Protein AF-A0A9D5W1U4-F1 (afdb_monomer)

Sequence (142 aa):
MIKLFIFPIVLIAALALSIDPVSAVQTKLIVRAKAYDAKFMGESFGGVLVIIKDSAGHILAKGNTIGGSGDTKKIMQTPVVRGSSISDSNTAKFETSINIEEPTLLTIEAEAPYSIEQSKIKLSTQVWLLPGKDIVGDGIML

Foldseek 3Di:
DVVVVVVVVVVVVVVVVPDDPLWFFWAKFKEWEQPDLGFTDAVVQVFKWKFKAFPVRDTQDIDTWHADRADCCLRNVDDDDPPDFSHDPRGTIDMDIGGHRAWTKMKMKIWPPPVDPVPIDIDIDIDTDGRPHYQDRNGHYD

Solvent-accessible surface area (backbone atoms only — not comparable to full-atom values): 8004 Å² total; per-residue (Å²): 123,72,72,75,63,50,55,61,55,54,53,53,58,58,58,68,72,67,68,76,80,79,62,62,27,71,19,41,41,28,39,23,43,42,49,88,99,60,50,31,41,5,49,94,64,73,18,29,41,35,42,32,20,42,83,89,63,52,76,75,49,72,48,52,17,43,41,39,47,49,59,61,58,61,60,76,70,40,88,82,55,89,91,59,72,70,60,59,96,55,26,18,32,30,74,51,71,46,68,31,66,51,76,38,53,32,40,42,35,41,30,35,45,66,90,43,73,95,65,49,45,78,48,74,51,76,47,79,44,44,56,65,53,59,38,61,89,59,39,49,74,79

Structure (mmCIF, N/CA/C/O backbone):
data_AF-A0A9D5W1U4-F1
#
_entry.id   AF-A0A9D5W1U4-F1
#
loop_
_atom_site.group_PDB
_atom_site.id
_atom_site.type_symbol
_atom_site.label_atom_id
_atom_site.label_alt_id
_atom_site.label_comp_id
_atom_site.label_asym_id
_atom_site.label_entity_id
_atom_site.label_seq_id
_atom_site.pdbx_PDB_ins_code
_atom_site.Cartn_x
_atom_site.Cartn_y
_atom_site.Cartn_z
_atom_site.occupancy
_atom_site.B_iso_or_equiv
_atom_site.auth_seq_id
_atom_site.auth_comp_id
_atom_site.auth_asym_id
_atom_site.auth_atom_id
_atom_site.pdbx_PDB_model_num
ATOM 1 N N . MET A 1 1 ? 42.508 -17.446 -48.025 1.00 54.25 1 MET A N 1
ATOM 2 C CA . MET A 1 1 ? 42.654 -16.588 -46.823 1.00 54.25 1 MET A CA 1
ATOM 3 C C . MET A 1 1 ? 41.451 -15.675 -46.540 1.00 54.25 1 MET A C 1
ATOM 5 O O . MET A 1 1 ? 41.249 -15.347 -45.384 1.00 54.25 1 MET A O 1
ATOM 9 N N . ILE A 1 2 ? 40.596 -15.330 -47.515 1.00 54.50 2 ILE A N 1
ATOM 10 C CA . ILE A 1 2 ? 39.426 -14.438 -47.312 1.00 54.50 2 ILE A CA 1
ATOM 11 C C . ILE A 1 2 ? 38.252 -15.052 -46.515 1.00 54.50 2 ILE A C 1
ATOM 13 O O . ILE A 1 2 ? 37.558 -14.336 -45.801 1.00 54.50 2 ILE A O 1
ATOM 17 N N . LYS A 1 3 ? 38.053 -16.379 -46.548 1.00 49.06 3 LYS A N 1
ATOM 18 C CA . LYS A 1 3 ? 36.970 -17.044 -45.788 1.00 49.06 3 LYS A CA 1
ATOM 19 C C . LYS A 1 3 ? 37.162 -17.016 -44.261 1.00 49.06 3 LYS A C 1
ATOM 21 O O . LYS A 1 3 ? 36.178 -17.128 -43.540 1.00 49.06 3 LYS A O 1
ATOM 26 N N . LEU A 1 4 ? 38.395 -16.831 -43.774 1.00 51.59 4 LEU A N 1
ATOM 27 C CA . LEU A 1 4 ? 38.711 -16.859 -42.338 1.00 51.59 4 LEU A CA 1
ATOM 28 C C . LEU A 1 4 ? 38.311 -15.557 -41.611 1.00 51.59 4 LEU A C 1
ATOM 30 O O . LEU A 1 4 ? 38.112 -15.576 -40.404 1.00 51.59 4 LEU A O 1
ATOM 34 N N . PHE A 1 5 ? 38.134 -14.452 -42.347 1.00 54.50 5 PHE A N 1
ATOM 35 C CA . PHE A 1 5 ? 37.727 -13.148 -41.799 1.00 54.50 5 PHE A CA 1
ATOM 36 C C . PHE A 1 5 ? 36.210 -12.890 -41.846 1.00 54.50 5 PHE A C 1
ATOM 38 O O . PHE A 1 5 ? 35.718 -12.053 -41.098 1.00 54.50 5 PHE A O 1
ATOM 45 N N . ILE A 1 6 ? 35.451 -13.622 -42.673 1.00 58.94 6 ILE A N 1
ATOM 46 C CA . ILE A 1 6 ? 33.981 -13.489 -42.763 1.00 58.94 6 ILE A CA 1
ATOM 47 C C . ILE A 1 6 ? 33.268 -14.173 -41.590 1.00 58.94 6 ILE A C 1
ATOM 49 O O . ILE A 1 6 ? 32.261 -13.670 -41.098 1.00 58.94 6 ILE A O 1
ATOM 53 N N . PHE A 1 7 ? 33.805 -15.297 -41.111 1.00 58.59 7 PHE A N 1
ATOM 54 C CA . PHE A 1 7 ? 33.217 -16.070 -40.017 1.00 58.59 7 PHE A CA 1
ATOM 55 C C . PHE A 1 7 ? 33.053 -15.282 -38.695 1.00 58.59 7 PHE A C 1
ATOM 57 O O . PHE A 1 7 ? 31.961 -15.326 -38.131 1.00 58.59 7 PHE A O 1
ATOM 64 N N . PRO A 1 8 ? 34.047 -14.503 -38.208 1.00 61.00 8 PRO A N 1
ATOM 65 C CA . PRO A 1 8 ? 33.877 -13.715 -36.983 1.00 61.00 8 PRO A CA 1
ATOM 66 C C . PRO A 1 8 ? 32.902 -12.537 -37.147 1.00 61.00 8 PRO A C 1
ATOM 68 O O . PRO A 1 8 ? 32.212 -12.190 -36.195 1.00 61.00 8 PRO A O 1
ATOM 71 N N . ILE A 1 9 ? 32.788 -11.951 -38.345 1.00 64.00 9 ILE A N 1
ATOM 72 C CA . ILE A 1 9 ? 31.869 -10.828 -38.611 1.00 64.00 9 ILE A CA 1
ATOM 73 C C . ILE A 1 9 ? 30.410 -11.300 -38.572 1.00 64.00 9 ILE A C 1
ATOM 75 O O . ILE A 1 9 ? 29.562 -10.643 -37.970 1.00 64.00 9 ILE A O 1
ATOM 79 N N . VAL A 1 10 ? 30.121 -12.467 -39.157 1.00 68.75 10 VAL A N 1
ATOM 80 C CA . VAL A 1 10 ? 28.783 -13.079 -39.108 1.00 68.75 10 VAL A CA 1
ATOM 81 C C . VAL A 1 10 ? 28.417 -13.493 -37.677 1.00 68.75 10 VAL A C 1
ATOM 83 O O . VAL A 1 10 ? 27.270 -13.324 -37.269 1.00 68.75 10 VAL A O 1
ATOM 86 N N . LEU A 1 11 ? 29.388 -13.968 -36.891 1.00 64.31 11 LEU A N 1
ATOM 87 C CA . LEU A 1 11 ? 29.172 -14.354 -35.494 1.00 64.31 11 LEU A CA 1
ATOM 88 C C . LEU A 1 11 ? 28.863 -13.145 -34.589 1.00 64.31 11 LEU A C 1
ATOM 90 O O . LEU A 1 11 ? 27.974 -13.233 -33.747 1.00 64.31 11 LEU A O 1
ATOM 94 N N . ILE A 1 12 ? 29.532 -12.004 -34.794 1.00 67.50 12 ILE A N 1
ATOM 95 C CA . ILE A 1 12 ? 29.247 -10.751 -34.067 1.00 67.50 12 ILE A CA 1
ATOM 96 C C . ILE A 1 12 ? 27.867 -10.194 -34.452 1.00 67.50 12 ILE A C 1
ATOM 98 O O . ILE A 1 12 ? 27.115 -9.762 -33.579 1.00 67.50 12 ILE A O 1
ATOM 102 N N . ALA A 1 13 ? 27.502 -10.247 -35.737 1.00 64.81 13 ALA A N 1
ATOM 103 C CA . ALA A 1 13 ? 26.190 -9.799 -36.205 1.00 64.81 13 ALA A CA 1
ATOM 104 C C . ALA A 1 13 ? 25.039 -10.658 -35.648 1.00 64.81 13 ALA A C 1
ATOM 106 O O . ALA A 1 13 ? 23.998 -10.118 -35.281 1.00 64.81 13 ALA A O 1
ATOM 107 N N . ALA A 1 14 ? 25.231 -11.976 -35.525 1.00 64.31 14 ALA A N 1
ATOM 108 C CA . ALA A 1 14 ? 24.248 -12.876 -34.919 1.00 64.31 14 ALA A CA 1
ATOM 109 C C . ALA A 1 14 ? 24.083 -12.647 -33.402 1.00 64.31 14 ALA A C 1
ATOM 111 O O . ALA A 1 14 ? 22.975 -12.759 -32.881 1.00 64.31 14 ALA A O 1
ATOM 112 N N . LEU A 1 15 ? 25.157 -12.270 -32.696 1.00 60.75 15 LEU A N 1
ATOM 113 C CA . LEU A 1 15 ? 25.110 -11.981 -31.258 1.00 60.75 15 LEU A CA 1
ATOM 114 C C . LEU A 1 15 ? 24.395 -10.653 -30.948 1.00 60.75 15 LEU A C 1
ATOM 116 O O . LEU A 1 15 ? 23.695 -10.551 -29.944 1.00 60.75 15 LEU A O 1
ATOM 120 N N . ALA A 1 16 ? 24.504 -9.658 -31.836 1.00 61.94 16 ALA A N 1
ATOM 121 C CA . ALA A 1 16 ? 23.818 -8.369 -31.699 1.00 61.94 16 ALA A CA 1
ATOM 122 C C . ALA A 1 16 ? 22.287 -8.454 -31.885 1.00 61.94 16 ALA A C 1
ATOM 124 O O . ALA A 1 16 ? 21.565 -7.580 -31.416 1.00 61.94 16 ALA A O 1
ATOM 125 N N . LEU A 1 17 ? 21.783 -9.509 -32.536 1.00 61.19 17 LEU A N 1
ATOM 126 C CA . LEU A 1 17 ? 20.349 -9.755 -32.752 1.00 61.19 17 LEU A CA 1
ATOM 127 C C . LEU A 1 17 ? 19.647 -10.429 -31.559 1.00 61.19 17 LEU A C 1
ATOM 129 O O . LEU A 1 17 ? 18.437 -10.612 -31.605 1.00 61.19 17 LEU A O 1
ATOM 133 N N . SER A 1 18 ? 20.384 -10.803 -30.507 1.00 59.59 18 SER A N 1
ATOM 134 C CA . SER A 1 18 ? 19.855 -11.552 -29.351 1.00 59.59 18 SER A CA 1
ATOM 135 C C . SER A 1 18 ? 19.558 -10.673 -28.128 1.00 59.59 18 SER A C 1
ATOM 137 O O . SER A 1 18 ? 19.392 -11.188 -27.025 1.00 59.59 18 SER A O 1
ATOM 139 N N . ILE A 1 19 ? 19.552 -9.347 -28.289 1.00 64.25 19 ILE A N 1
ATOM 140 C CA . ILE A 1 19 ? 19.273 -8.410 -27.199 1.00 64.25 19 ILE A CA 1
ATOM 141 C C . ILE A 1 19 ? 17.768 -8.143 -27.203 1.00 64.25 19 ILE A C 1
ATOM 143 O O . ILE A 1 19 ? 17.298 -7.238 -27.892 1.00 64.25 19 ILE A O 1
ATOM 147 N N . ASP A 1 20 ? 17.003 -8.951 -26.470 1.00 63.47 20 ASP A N 1
ATOM 148 C CA . ASP A 1 20 ? 15.606 -8.614 -26.210 1.00 63.47 20 ASP A CA 1
ATOM 149 C C . ASP A 1 20 ? 15.575 -7.304 -25.405 1.00 63.47 20 ASP A C 1
ATOM 151 O O . ASP A 1 20 ? 16.203 -7.230 -24.342 1.00 63.47 20 ASP A O 1
ATOM 155 N N . PRO A 1 21 ? 14.893 -6.247 -25.883 1.00 62.75 21 PRO A N 1
ATOM 156 C CA . PRO A 1 21 ? 14.725 -5.046 -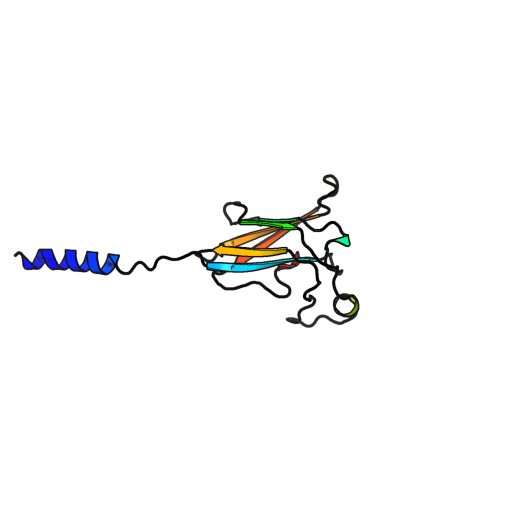25.088 1.00 62.75 21 PRO A CA 1
ATOM 157 C C . PRO A 1 21 ? 13.893 -5.414 -23.860 1.00 62.75 21 PRO A C 1
ATOM 159 O O . PRO A 1 21 ? 12.703 -5.719 -23.967 1.00 62.75 21 PRO A O 1
ATOM 162 N N . VAL A 1 22 ? 14.522 -5.392 -22.685 1.00 67.62 22 VAL A N 1
ATOM 163 C CA . VAL A 1 22 ? 13.797 -5.428 -21.417 1.00 67.62 22 VAL A C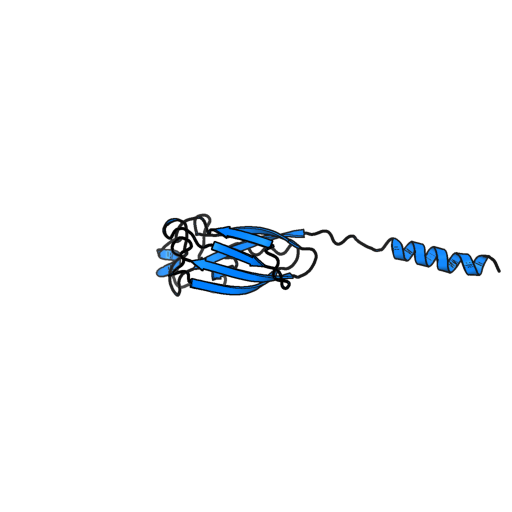A 1
ATOM 164 C C . VAL A 1 22 ? 12.972 -4.148 -21.370 1.00 67.62 22 VAL A C 1
ATOM 166 O O . VAL A 1 22 ? 13.504 -3.053 -21.234 1.00 67.62 22 VAL A O 1
ATOM 169 N N . SER A 1 23 ? 11.669 -4.280 -21.595 1.00 79.38 23 SER A N 1
ATOM 170 C CA . SER A 1 23 ? 10.737 -3.162 -21.533 1.00 79.38 23 SER A CA 1
ATOM 171 C C . SER A 1 23 ? 10.139 -3.093 -20.138 1.00 79.38 23 SER A C 1
ATOM 173 O O . SER A 1 23 ? 9.764 -4.122 -19.572 1.00 79.38 23 SER A O 1
ATOM 175 N N . ALA A 1 24 ? 10.037 -1.883 -19.589 1.00 87.00 24 ALA A N 1
ATOM 176 C CA . ALA A 1 24 ? 9.440 -1.669 -18.283 1.00 87.00 24 ALA A CA 1
ATOM 177 C C . ALA A 1 24 ? 8.005 -2.214 -18.243 1.00 87.00 24 ALA A C 1
ATOM 179 O O . ALA A 1 24 ? 7.136 -1.803 -19.015 1.00 87.00 24 ALA A O 1
ATOM 180 N N . VAL A 1 25 ? 7.753 -3.145 -17.324 1.00 93.81 25 VAL A N 1
ATOM 181 C CA . VAL A 1 25 ? 6.452 -3.790 -17.159 1.00 93.81 25 VAL A CA 1
ATOM 182 C C . VAL A 1 25 ? 5.653 -3.030 -16.114 1.00 93.81 25 VAL A C 1
ATOM 184 O O . VAL A 1 25 ? 6.076 -2.898 -14.960 1.00 93.81 25 VAL A O 1
ATOM 187 N N . GLN A 1 26 ? 4.471 -2.559 -16.507 1.00 96.81 26 GLN A N 1
ATOM 188 C CA . GLN A 1 26 ? 3.522 -1.954 -15.584 1.00 96.81 26 GLN A CA 1
ATOM 189 C C . GLN A 1 26 ? 3.096 -2.986 -14.537 1.00 96.81 26 GLN A C 1
ATOM 191 O O . GLN A 1 26 ? 2.446 -3.977 -14.859 1.00 96.81 26 GLN A O 1
ATOM 196 N N . THR A 1 27 ? 3.469 -2.745 -13.283 1.00 98.25 27 THR A N 1
ATOM 197 C CA . THR A 1 27 ? 3.206 -3.648 -12.161 1.00 98.25 27 THR A CA 1
ATOM 198 C C . THR A 1 27 ? 2.363 -2.928 -11.119 1.00 98.25 27 THR A C 1
ATOM 200 O O . THR A 1 27 ? 2.712 -1.837 -10.656 1.00 98.25 27 THR A O 1
ATOM 203 N N . LYS A 1 28 ? 1.222 -3.514 -10.762 1.00 98.56 28 LYS A N 1
ATOM 204 C CA . LYS A 1 28 ? 0.243 -2.907 -9.861 1.00 98.56 28 LYS A CA 1
ATOM 205 C C . LYS A 1 28 ? 0.624 -3.123 -8.401 1.00 98.56 28 LYS A C 1
ATOM 207 O O . LYS A 1 28 ? 1.025 -4.217 -8.006 1.00 98.56 28 LYS A O 1
ATOM 212 N N . LEU A 1 29 ? 0.443 -2.095 -7.580 1.00 98.69 29 LEU A N 1
ATOM 213 C CA . LEU A 1 29 ? 0.748 -2.137 -6.154 1.00 98.69 29 LEU A CA 1
ATOM 214 C C . LEU A 1 29 ? -0.355 -1.439 -5.359 1.00 98.69 29 LEU A C 1
ATOM 216 O O . LEU A 1 29 ? -0.686 -0.278 -5.605 1.00 98.69 29 LEU A O 1
ATOM 220 N N . ILE A 1 30 ? -0.912 -2.162 -4.390 1.00 98.69 30 ILE A N 1
ATOM 221 C CA . ILE A 1 30 ? -1.825 -1.635 -3.379 1.00 98.69 30 ILE A CA 1
ATOM 222 C C . ILE A 1 30 ? -1.066 -1.500 -2.061 1.00 98.69 30 ILE A C 1
ATOM 224 O O . ILE A 1 30 ? -0.482 -2.465 -1.569 1.00 98.69 30 ILE A O 1
ATOM 228 N N . VAL A 1 31 ? -1.123 -0.308 -1.472 1.00 98.50 31 VAL A N 1
ATOM 229 C CA . VAL A 1 31 ? -0.635 -0.026 -0.120 1.00 98.50 31 VAL A CA 1
ATOM 230 C C . VAL A 1 31 ? -1.805 0.428 0.742 1.00 98.50 31 VAL A C 1
ATOM 232 O O . VAL A 1 31 ? -2.650 1.214 0.307 1.00 98.50 31 VAL A O 1
ATOM 235 N N . ARG A 1 32 ? -1.869 -0.059 1.977 1.00 98.00 32 ARG A N 1
ATOM 236 C CA . ARG A 1 32 ? -2.894 0.307 2.954 1.00 98.00 32 ARG A CA 1
ATOM 237 C C . ARG A 1 32 ? -2.233 0.672 4.267 1.00 98.00 32 ARG A C 1
ATOM 239 O O . ARG A 1 32 ? -1.289 0.016 4.688 1.00 98.00 32 ARG A O 1
ATOM 246 N N . ALA A 1 33 ? -2.771 1.684 4.927 1.00 96.00 33 ALA A N 1
ATOM 247 C CA . ALA A 1 33 ? -2.392 2.013 6.288 1.00 96.00 33 ALA A CA 1
ATOM 248 C C . ALA A 1 33 ? -3.449 1.444 7.236 1.00 96.00 33 ALA A C 1
ATOM 250 O O . ALA A 1 33 ? -4.644 1.713 7.068 1.00 96.00 33 ALA A O 1
ATOM 251 N N . LYS A 1 34 ? -3.029 0.641 8.208 1.00 95.06 34 LYS A N 1
ATOM 252 C CA . LYS A 1 34 ? -3.895 -0.002 9.190 1.00 95.06 34 LYS A CA 1
ATOM 253 C C . LYS A 1 34 ? -3.374 0.330 10.581 1.00 95.06 34 LYS A C 1
ATOM 255 O O . LYS A 1 34 ? -2.222 0.080 10.906 1.00 95.06 34 LYS A O 1
ATOM 260 N N . ALA A 1 35 ? -4.239 0.867 11.431 1.00 92.19 35 ALA A N 1
ATOM 261 C CA . ALA A 1 35 ? -3.866 1.099 12.817 1.00 92.19 35 ALA A CA 1
ATOM 262 C C . ALA A 1 35 ? -3.579 -0.237 13.536 1.00 92.19 35 ALA A C 1
ATOM 264 O O . ALA A 1 35 ? -4.181 -1.274 13.223 1.00 92.19 35 ALA A O 1
ATOM 265 N N . TYR A 1 36 ? -2.653 -0.205 14.498 1.00 92.38 36 TYR A N 1
ATOM 266 C CA . TYR A 1 36 ? -2.231 -1.383 15.256 1.00 92.38 36 TYR A CA 1
ATOM 267 C C . TYR A 1 36 ? -3.432 -2.053 15.931 1.00 92.38 36 TYR A C 1
ATOM 269 O O . TYR A 1 36 ? -4.158 -1.411 16.685 1.00 92.38 36 TYR A O 1
ATOM 277 N N . ASP A 1 37 ? -3.645 -3.329 15.605 1.00 92.12 37 ASP A N 1
ATOM 278 C CA . ASP A 1 37 ? -4.796 -4.131 16.042 1.00 92.12 37 ASP A CA 1
ATOM 279 C C . ASP A 1 37 ? -6.167 -3.442 15.863 1.00 92.12 37 ASP A C 1
ATOM 281 O O . ASP A 1 37 ? -7.083 -3.586 16.666 1.00 92.12 37 ASP A O 1
ATOM 285 N N . ALA A 1 38 ? -6.306 -2.644 14.801 1.00 93.69 38 ALA A N 1
ATOM 286 C CA . ALA A 1 38 ? -7.506 -1.859 14.540 1.00 93.69 38 ALA A CA 1
ATOM 287 C C . ALA A 1 38 ? -7.870 -1.855 13.045 1.00 93.69 38 ALA A C 1
ATOM 289 O O . ALA A 1 38 ? -7.621 -2.813 12.314 1.00 93.69 38 ALA A O 1
ATOM 290 N N . LYS A 1 39 ? -8.536 -0.798 12.582 1.00 95.44 39 LYS A N 1
ATOM 291 C CA . LYS A 1 39 ? -9.055 -0.671 11.217 1.00 95.44 39 LYS A CA 1
ATOM 292 C C . LYS A 1 39 ? -8.111 0.075 10.273 1.00 95.44 39 LYS A C 1
ATOM 294 O O . LYS A 1 39 ? -7.077 0.603 10.679 1.00 95.44 39 LYS A O 1
ATOM 299 N N . PHE A 1 40 ? -8.504 0.132 9.002 1.00 96.56 40 PHE A N 1
ATOM 300 C CA . PHE A 1 40 ? -7.800 0.888 7.972 1.00 96.56 40 PHE A CA 1
ATOM 301 C C . PHE A 1 40 ? -8.011 2.398 8.125 1.00 96.56 40 PHE A C 1
ATOM 303 O O . PHE A 1 40 ? -9.098 2.859 8.484 1.00 96.56 40 PHE A O 1
ATOM 310 N N . MET A 1 41 ? -6.965 3.167 7.834 1.00 94.50 41 MET A N 1
ATOM 311 C CA . MET A 1 41 ? -6.972 4.627 7.869 1.00 94.50 41 MET A CA 1
ATOM 312 C C . MET A 1 41 ? -7.220 5.177 6.461 1.00 94.50 41 MET A C 1
ATOM 314 O O . MET A 1 41 ? -6.372 5.073 5.571 1.00 94.50 41 MET A O 1
ATOM 318 N N . GLY A 1 42 ? -8.412 5.739 6.272 1.00 91.12 42 GLY A N 1
ATOM 319 C CA . GLY A 1 42 ? -8.875 6.323 5.015 1.00 91.12 42 GLY A CA 1
ATOM 320 C C . GLY A 1 42 ? -9.335 7.767 5.169 1.00 91.12 42 GLY A C 1
ATOM 321 O O . GLY A 1 42 ? -8.842 8.499 6.028 1.00 91.12 42 GLY A O 1
ATOM 322 N N . GLU A 1 43 ? -10.310 8.180 4.364 1.00 90.81 43 GLU A N 1
ATOM 323 C CA . GLU A 1 43 ? -10.717 9.589 4.233 1.00 90.81 43 GLU A CA 1
ATOM 324 C C . GLU A 1 43 ? -11.213 10.205 5.545 1.00 90.81 43 GLU A C 1
ATOM 326 O O . GLU A 1 43 ? -10.901 11.354 5.842 1.00 90.81 43 GLU A O 1
ATOM 331 N N . SER A 1 44 ? -11.906 9.432 6.391 1.00 87.12 44 SER A N 1
ATOM 332 C CA . SER A 1 44 ? -12.380 9.911 7.698 1.00 87.12 44 SER A CA 1
ATOM 333 C C . SER A 1 44 ? -11.248 10.271 8.669 1.00 87.12 44 SER A C 1
ATOM 335 O O . SER A 1 44 ? -11.489 10.965 9.650 1.00 87.12 44 SER A O 1
ATOM 337 N N . PHE A 1 45 ? -10.029 9.782 8.420 1.00 84.56 45 PHE A N 1
ATOM 338 C CA . PHE A 1 45 ? -8.816 10.124 9.170 1.00 84.56 45 PHE A CA 1
ATOM 339 C C . PHE A 1 45 ? -8.007 11.251 8.490 1.00 84.56 45 PHE A C 1
ATOM 341 O O . PHE A 1 45 ? -6.947 11.635 8.971 1.00 84.56 45 PHE A O 1
ATOM 348 N N . GLY A 1 46 ? -8.490 11.788 7.363 1.00 86.31 46 GLY A N 1
ATOM 349 C CA . GLY A 1 46 ? -7.747 12.716 6.505 1.00 86.31 46 GLY A CA 1
ATOM 350 C C . GLY A 1 46 ? -6.824 12.028 5.493 1.00 86.31 46 GLY A C 1
ATOM 351 O O . GLY A 1 46 ? -6.056 12.709 4.816 1.00 86.31 46 GLY A O 1
ATOM 352 N N . GLY A 1 47 ? -6.908 10.698 5.371 1.00 89.00 47 GLY A N 1
ATOM 353 C CA . GLY A 1 47 ? -6.008 9.885 4.556 1.00 89.00 47 GLY A CA 1
ATOM 354 C C . GLY A 1 47 ? -4.614 9.723 5.171 1.00 89.00 47 GLY A C 1
ATOM 355 O O . GLY A 1 47 ? -4.224 10.418 6.111 1.00 89.00 47 GLY A O 1
ATOM 356 N N . VAL A 1 48 ? -3.855 8.771 4.636 1.00 94.69 48 VAL A N 1
ATOM 357 C CA . VAL A 1 48 ? -2.447 8.540 4.984 1.00 94.69 48 VAL A CA 1
ATOM 358 C C . VAL A 1 48 ? -1.602 8.755 3.744 1.00 94.69 48 VAL A C 1
ATOM 360 O O . VAL A 1 48 ? -1.869 8.129 2.717 1.00 94.69 48 VAL A O 1
ATOM 363 N N . LEU A 1 49 ? -0.589 9.616 3.838 1.00 96.00 49 LEU A N 1
ATOM 364 C CA . LEU A 1 49 ? 0.312 9.855 2.721 1.00 96.00 49 LEU A CA 1
ATOM 365 C C . LEU A 1 49 ? 1.242 8.657 2.562 1.00 96.00 49 LEU A C 1
ATOM 367 O O . LEU A 1 49 ? 2.048 8.374 3.442 1.00 96.00 49 LEU A O 1
ATOM 371 N N . VAL A 1 50 ? 1.155 7.992 1.417 1.00 97.75 50 VAL A N 1
ATOM 372 C CA . VAL A 1 50 ? 2.050 6.911 1.020 1.00 97.75 50 VAL A CA 1
ATOM 373 C C . VAL A 1 50 ? 3.096 7.447 0.049 1.00 97.75 50 VAL A C 1
ATOM 375 O O . VAL A 1 50 ? 2.764 8.130 -0.924 1.00 97.75 50 VAL A O 1
ATOM 378 N N . ILE A 1 51 ? 4.364 7.124 0.299 1.00 98.38 51 ILE A N 1
ATOM 379 C CA . ILE A 1 51 ? 5.497 7.441 -0.576 1.00 98.38 51 ILE A CA 1
ATOM 380 C C . ILE A 1 51 ? 6.235 6.141 -0.877 1.00 98.38 51 ILE A C 1
ATOM 382 O O . ILE A 1 51 ? 6.652 5.434 0.035 1.00 98.38 51 ILE A O 1
ATOM 386 N N . ILE A 1 52 ? 6.408 5.831 -2.157 1.00 98.75 52 ILE A N 1
ATOM 387 C CA . ILE A 1 52 ? 7.093 4.627 -2.623 1.00 98.75 52 ILE A CA 1
ATOM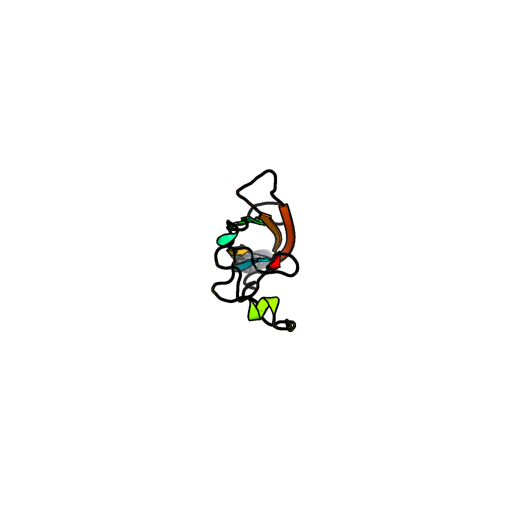 388 C C . ILE A 1 52 ? 8.371 5.061 -3.324 1.00 98.75 52 ILE A C 1
ATOM 390 O O . ILE A 1 52 ? 8.319 5.889 -4.236 1.00 98.75 52 ILE A O 1
ATOM 394 N N . LYS A 1 53 ? 9.505 4.512 -2.893 1.00 98.75 53 LYS A N 1
ATOM 395 C CA . LYS A 1 53 ? 10.833 4.834 -3.416 1.00 98.75 53 LYS A CA 1
ATOM 396 C C . LYS A 1 53 ? 11.564 3.586 -3.884 1.00 98.75 53 LYS A C 1
ATOM 398 O O . LYS A 1 53 ? 11.356 2.521 -3.307 1.00 98.75 53 LYS A O 1
ATOM 403 N N . ASP A 1 54 ? 12.432 3.733 -4.876 1.00 98.00 54 ASP A N 1
ATOM 404 C CA . ASP A 1 54 ? 13.432 2.711 -5.198 1.00 98.00 54 ASP A CA 1
ATOM 405 C C . ASP A 1 54 ? 14.571 2.687 -4.155 1.00 98.00 54 ASP A C 1
ATOM 407 O O . ASP A 1 54 ? 14.593 3.464 -3.193 1.00 98.00 54 ASP A O 1
ATOM 411 N N . SER A 1 55 ? 15.534 1.785 -4.344 1.00 95.94 55 SER A N 1
ATOM 412 C CA . SER A 1 55 ? 16.717 1.650 -3.485 1.00 95.94 55 SER A CA 1
ATOM 413 C C . SER A 1 55 ? 17.684 2.838 -3.568 1.00 95.94 55 SER A C 1
ATOM 415 O O . SER A 1 55 ? 18.461 3.051 -2.637 1.00 95.94 55 SER A O 1
ATOM 417 N N . ALA A 1 56 ? 17.632 3.623 -4.648 1.00 96.31 56 ALA A N 1
ATOM 418 C CA . ALA A 1 56 ? 18.391 4.861 -4.803 1.00 96.31 56 ALA A CA 1
ATOM 419 C C . ALA A 1 56 ? 17.700 6.064 -4.127 1.00 96.31 56 ALA A C 1
ATOM 421 O O . ALA A 1 56 ? 18.301 7.128 -3.986 1.00 96.31 56 ALA A O 1
ATOM 422 N N . GLY A 1 57 ? 16.457 5.893 -3.668 1.00 96.88 57 GLY A N 1
ATOM 423 C CA . GLY A 1 57 ? 15.658 6.917 -3.006 1.00 96.88 57 GLY A CA 1
ATOM 424 C C . GLY A 1 57 ? 14.784 7.747 -3.950 1.00 96.88 57 GLY A C 1
ATOM 425 O O . GLY A 1 57 ? 14.135 8.688 -3.481 1.00 96.88 57 GLY A O 1
ATOM 426 N N . HIS A 1 58 ? 14.716 7.422 -5.245 1.00 97.75 58 HIS A N 1
ATOM 427 C CA . HIS A 1 58 ? 13.818 8.100 -6.177 1.00 97.75 58 HIS A CA 1
ATOM 428 C C . HIS A 1 58 ? 12.369 7.749 -5.863 1.00 97.75 58 HIS A C 1
ATOM 430 O O . HIS A 1 58 ? 12.019 6.581 -5.713 1.00 97.75 58 HIS A O 1
ATOM 436 N N . ILE A 1 59 ? 11.506 8.763 -5.795 1.00 98.50 59 ILE A N 1
ATOM 437 C CA . ILE A 1 59 ? 10.071 8.559 -5.593 1.00 98.50 59 ILE A CA 1
ATOM 438 C C . ILE A 1 59 ? 9.473 8.002 -6.886 1.00 98.50 59 ILE A C 1
ATOM 440 O O . ILE A 1 59 ? 9.421 8.698 -7.897 1.00 98.50 59 ILE A O 1
ATOM 444 N N . LEU A 1 60 ? 8.981 6.767 -6.824 1.00 98.31 60 LEU A N 1
ATOM 445 C CA . LEU A 1 60 ? 8.307 6.092 -7.933 1.00 98.31 60 LEU A CA 1
ATOM 446 C C . LEU A 1 60 ? 6.807 6.401 -7.958 1.00 98.31 60 LEU A C 1
ATOM 448 O O . LEU A 1 60 ? 6.205 6.503 -9.022 1.00 98.31 60 LEU A O 1
ATOM 452 N N . ALA A 1 61 ? 6.195 6.547 -6.781 1.00 98.56 61 ALA A N 1
ATOM 453 C CA . ALA A 1 61 ? 4.787 6.896 -6.639 1.00 98.56 61 ALA A CA 1
ATOM 454 C C . ALA A 1 61 ? 4.519 7.566 -5.286 1.00 98.56 61 ALA A C 1
ATOM 456 O O . ALA A 1 61 ? 5.183 7.286 -4.286 1.00 98.56 61 ALA A O 1
ATOM 457 N N . LYS A 1 62 ? 3.522 8.452 -5.252 1.00 98.06 62 LYS A N 1
ATOM 458 C CA . LYS A 1 62 ? 3.104 9.169 -4.046 1.00 98.06 62 LYS A CA 1
ATOM 459 C C . LYS A 1 62 ? 1.610 9.475 -4.103 1.00 98.06 62 LYS A C 1
ATOM 461 O O . LYS A 1 62 ? 1.122 9.923 -5.137 1.00 98.06 62 LYS A O 1
ATOM 466 N N . GLY A 1 63 ? 0.902 9.289 -2.995 1.00 96.50 63 GLY A N 1
ATOM 467 C CA . GLY A 1 63 ? -0.514 9.639 -2.894 1.00 96.50 63 GLY A CA 1
ATOM 468 C C . GLY A 1 63 ? -1.124 9.262 -1.552 1.00 96.50 63 GLY A C 1
ATOM 469 O O . GLY A 1 63 ? -0.491 8.593 -0.743 1.00 96.50 63 GLY A O 1
ATOM 470 N N . ASN A 1 64 ? -2.349 9.720 -1.303 1.00 95.69 64 ASN A N 1
ATOM 471 C CA . ASN A 1 64 ? -3.059 9.413 -0.064 1.00 95.69 64 ASN A CA 1
ATOM 472 C C . ASN A 1 64 ? -3.865 8.118 -0.184 1.00 95.69 64 ASN A C 1
ATOM 474 O O . ASN A 1 64 ? -4.360 7.780 -1.262 1.00 95.69 64 ASN A O 1
ATOM 478 N N . THR A 1 65 ? -4.053 7.428 0.940 1.00 96.56 65 THR A N 1
ATOM 479 C CA . THR A 1 65 ? -5.082 6.393 1.041 1.00 96.56 65 THR A CA 1
ATOM 480 C C . THR A 1 65 ? -6.476 7.011 0.902 1.00 96.56 65 THR A C 1
ATOM 482 O O . THR A 1 65 ? -6.795 8.011 1.547 1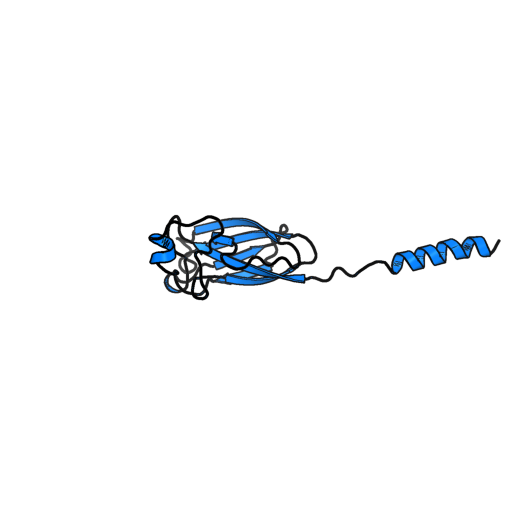.00 96.56 65 THR A O 1
ATOM 485 N N . ILE A 1 66 ? -7.314 6.394 0.070 1.00 96.19 66 ILE A N 1
ATOM 486 C CA . ILE A 1 66 ? -8.714 6.775 -0.158 1.00 96.19 66 ILE A CA 1
ATOM 487 C C . ILE A 1 66 ? -9.636 5.595 0.141 1.00 96.19 66 ILE A C 1
ATOM 489 O O . ILE A 1 66 ? -9.238 4.446 -0.061 1.00 96.19 66 ILE A O 1
ATOM 493 N N . GLY A 1 67 ? -10.854 5.874 0.607 1.00 96.81 67 GLY A N 1
ATOM 494 C CA . GLY A 1 67 ? -11.848 4.879 1.014 1.00 96.81 67 GLY A CA 1
ATOM 495 C C . GLY A 1 67 ? -12.142 4.881 2.518 1.00 96.81 67 GLY A C 1
ATOM 496 O O . GLY A 1 67 ? -11.633 5.700 3.286 1.00 96.81 67 GLY A O 1
ATOM 497 N N . GLY A 1 68 ? -12.990 3.944 2.939 1.00 97.00 68 GLY A N 1
ATOM 498 C CA . GLY A 1 68 ? -13.461 3.796 4.313 1.00 97.00 68 GLY A CA 1
ATOM 499 C C . GLY A 1 68 ? -12.570 2.920 5.197 1.00 97.00 68 GLY A C 1
ATOM 500 O O . GLY A 1 68 ? -11.646 2.245 4.747 1.00 97.00 68 GLY A O 1
ATOM 501 N N . SER A 1 69 ? -12.903 2.872 6.488 1.00 96.44 69 SER A N 1
ATOM 502 C CA . SER A 1 69 ? -12.150 2.102 7.492 1.00 96.44 69 SER A CA 1
ATOM 503 C C . SER A 1 69 ? -12.312 0.575 7.393 1.00 96.44 69 SER A C 1
ATOM 505 O O . SER A 1 69 ? -11.652 -0.169 8.120 1.00 96.44 69 SER A O 1
ATOM 507 N N . GLY A 1 70 ? -13.164 0.102 6.480 1.00 96.25 70 GLY A N 1
ATOM 508 C CA . GLY A 1 70 ? -13.467 -1.311 6.264 1.00 96.25 70 GLY A CA 1
ATOM 509 C C . GLY A 1 70 ? -14.546 -1.867 7.201 1.00 96.25 70 GLY A C 1
ATOM 510 O O . GLY A 1 70 ? -14.995 -1.218 8.158 1.00 96.25 70 GLY A O 1
ATOM 511 N N . ASP A 1 71 ? -14.976 -3.093 6.912 1.00 96.44 71 ASP A N 1
ATOM 512 C CA . ASP A 1 71 ? -16.054 -3.778 7.628 1.00 96.44 71 ASP A CA 1
ATOM 513 C C . ASP A 1 71 ? -15.653 -4.119 9.080 1.00 96.44 71 ASP A C 1
ATOM 515 O O . ASP A 1 71 ? -14.682 -4.832 9.338 1.00 96.44 71 ASP A O 1
ATOM 519 N N . THR A 1 72 ? -16.416 -3.613 10.059 1.00 95.56 72 THR A N 1
ATOM 520 C CA . THR A 1 72 ? -16.151 -3.857 11.491 1.00 95.56 72 THR A CA 1
ATOM 521 C C . THR A 1 72 ? -16.213 -5.329 11.856 1.00 95.56 72 THR A C 1
ATOM 523 O O . THR A 1 72 ? -15.369 -5.807 12.608 1.00 95.56 72 THR A O 1
ATOM 526 N N . LYS A 1 73 ? -17.222 -6.045 11.364 1.00 96.00 73 LYS A N 1
ATOM 527 C CA . LYS A 1 73 ? -17.446 -7.441 11.718 1.00 96.00 73 LYS A CA 1
ATOM 528 C C . LYS A 1 73 ? -16.322 -8.304 11.160 1.00 96.00 73 LYS A C 1
ATOM 530 O O . LYS A 1 73 ? -15.786 -9.146 11.878 1.00 96.00 73 LYS A O 1
ATOM 535 N N . LYS A 1 74 ? -15.927 -8.055 9.912 1.00 95.31 74 LYS A N 1
ATOM 536 C CA . LYS A 1 74 ? -14.846 -8.773 9.233 1.00 95.31 74 LYS A CA 1
ATOM 537 C C . LYS A 1 74 ? -13.488 -8.537 9.896 1.00 95.31 74 LYS A C 1
ATOM 539 O O . LYS A 1 74 ? -12.743 -9.491 10.073 1.00 95.31 74 LYS A O 1
ATOM 544 N N . ILE A 1 75 ? -13.180 -7.292 10.268 1.00 95.62 75 ILE A N 1
ATOM 545 C CA . ILE A 1 75 ? -11.846 -6.915 10.765 1.00 95.62 75 ILE A CA 1
ATOM 546 C C . ILE A 1 75 ? -11.707 -7.133 12.279 1.00 95.62 75 ILE A C 1
ATOM 548 O O . ILE A 1 75 ? -10.663 -7.593 12.724 1.00 95.62 75 ILE A O 1
ATOM 552 N N . MET A 1 76 ? -12.736 -6.799 13.067 1.00 95.88 76 MET A N 1
ATOM 553 C CA . MET A 1 76 ? -12.627 -6.712 14.533 1.00 95.88 76 MET A CA 1
ATOM 554 C C . MET A 1 76 ? -13.325 -7.845 15.289 1.00 95.88 76 MET A C 1
ATOM 556 O O . MET A 1 76 ? -13.032 -8.058 16.459 1.00 95.88 76 MET A O 1
ATOM 560 N N . GLN A 1 77 ? -14.293 -8.528 14.672 1.00 96.44 77 GLN A N 1
ATOM 561 C CA . GLN A 1 77 ? -15.140 -9.509 15.373 1.00 96.44 77 GLN A CA 1
ATOM 562 C C . GLN A 1 77 ? -14.945 -10.937 14.863 1.00 96.44 77 GLN A C 1
ATOM 564 O O . GLN A 1 77 ? -15.302 -11.892 15.549 1.00 96.44 77 GLN A O 1
ATOM 569 N N . THR A 1 78 ? -14.401 -11.091 13.657 1.00 95.75 78 THR A N 1
ATOM 570 C CA . THR A 1 78 ? -14.209 -12.389 13.011 1.00 95.75 78 THR A CA 1
ATOM 571 C C . THR A 1 78 ? -12.737 -12.790 13.105 1.00 95.75 78 THR A C 1
ATOM 573 O O . THR A 1 78 ? -11.882 -11.990 12.724 1.00 95.75 78 THR A O 1
ATOM 576 N N . PRO A 1 79 ? -12.406 -14.009 13.572 1.00 95.00 79 PRO A N 1
ATOM 577 C CA . PRO A 1 79 ? -11.032 -14.498 13.556 1.00 95.00 79 PRO A CA 1
ATOM 578 C C . PRO A 1 79 ? -10.432 -14.462 12.145 1.00 95.00 79 PRO A C 1
ATOM 580 O O . PRO A 1 79 ? -11.003 -15.013 11.202 1.00 95.00 79 PRO A O 1
ATOM 583 N N . VAL A 1 80 ? -9.265 -13.829 12.004 1.00 92.12 80 VAL A N 1
ATOM 584 C CA . VAL A 1 80 ? -8.575 -13.711 10.714 1.00 92.12 80 VAL A CA 1
ATOM 585 C C . VAL A 1 80 ? -7.837 -15.009 10.405 1.00 92.12 80 VAL A C 1
ATOM 587 O O . VAL A 1 80 ? -6.882 -15.383 11.087 1.00 92.12 80 VAL A O 1
ATOM 590 N N . VAL A 1 81 ? -8.259 -15.693 9.343 1.00 94.44 81 VAL A N 1
ATOM 591 C CA . VAL A 1 81 ? -7.567 -16.880 8.829 1.00 94.44 81 VAL A CA 1
ATOM 592 C C . VAL A 1 81 ? -6.418 -16.437 7.927 1.00 94.44 81 VAL A C 1
ATOM 594 O O . VAL A 1 81 ? -6.564 -15.522 7.113 1.00 94.44 81 VAL A O 1
ATOM 597 N N . ARG A 1 82 ? -5.260 -17.094 8.035 1.00 92.56 82 ARG A N 1
ATOM 598 C CA . ARG A 1 82 ? -4.103 -16.803 7.178 1.00 92.56 82 ARG A CA 1
ATOM 599 C C . ARG A 1 82 ? -4.485 -16.908 5.697 1.00 92.56 82 ARG A C 1
ATOM 601 O O . ARG A 1 82 ? -5.065 -17.903 5.278 1.00 92.56 82 ARG A O 1
ATOM 608 N N . GLY A 1 83 ? -4.126 -15.891 4.915 1.00 90.19 83 GLY A N 1
ATOM 609 C CA . GLY A 1 83 ? -4.411 -15.826 3.478 1.00 90.19 83 GLY A CA 1
ATOM 610 C C . GLY A 1 83 ? -5.837 -15.387 3.134 1.00 90.19 83 GLY A C 1
ATOM 611 O O . GLY A 1 83 ? -6.124 -15.156 1.963 1.00 90.19 83 GLY A O 1
ATOM 612 N N . SER A 1 84 ? -6.723 -15.231 4.125 1.00 92.81 84 SER A N 1
ATOM 613 C CA . SER A 1 84 ? -8.013 -14.581 3.900 1.00 92.81 84 SER A CA 1
ATOM 614 C C . SER A 1 84 ? -7.826 -13.072 3.780 1.00 92.81 84 SER A C 1
ATOM 616 O O . SER A 1 84 ? -7.043 -12.474 4.517 1.00 92.81 84 SER A O 1
ATOM 618 N N . SER A 1 85 ? -8.545 -12.463 2.838 1.00 94.75 85 SER A N 1
ATOM 619 C CA . SER A 1 85 ? -8.541 -11.012 2.692 1.00 94.75 85 SER A CA 1
ATOM 620 C C . SER A 1 85 ? -9.419 -10.384 3.764 1.00 94.75 85 SER A C 1
ATOM 622 O O . SER A 1 85 ? -10.575 -10.786 3.920 1.00 94.75 85 SER A O 1
ATOM 624 N N . ILE A 1 86 ? -8.904 -9.366 4.450 1.00 95.75 86 ILE A N 1
ATOM 625 C CA . ILE A 1 86 ? -9.668 -8.553 5.410 1.00 95.75 86 ILE A CA 1
ATOM 626 C C . ILE A 1 86 ? -10.183 -7.240 4.807 1.00 95.75 86 ILE A C 1
ATOM 628 O O . ILE A 1 86 ? -10.991 -6.563 5.438 1.00 95.75 86 ILE A O 1
ATOM 632 N N . SER A 1 87 ? -9.772 -6.904 3.582 1.00 96.88 87 SER A N 1
ATOM 633 C CA . SER A 1 87 ? -10.238 -5.727 2.843 1.00 96.88 87 SER A CA 1
ATOM 634 C C . SER A 1 87 ? -11.336 -6.058 1.821 1.00 96.88 87 SER A C 1
ATOM 636 O O . SER A 1 87 ? -11.684 -7.219 1.585 1.00 96.88 87 SER A O 1
ATOM 638 N N . ASP A 1 88 ? -11.937 -5.013 1.262 1.00 95.06 88 ASP A N 1
ATOM 639 C CA . ASP A 1 88 ? -12.882 -5.042 0.145 1.00 95.06 88 ASP A CA 1
ATOM 640 C C . ASP A 1 88 ? -12.638 -3.831 -0.781 1.00 95.06 88 ASP A C 1
ATOM 642 O O . ASP A 1 88 ? -11.646 -3.107 -0.639 1.00 95.06 88 ASP A O 1
ATOM 646 N N . SER A 1 89 ? -13.532 -3.601 -1.747 1.00 93.75 89 SER A N 1
ATOM 647 C CA . SER A 1 89 ? -13.416 -2.494 -2.703 1.00 93.75 89 SER A CA 1
ATOM 648 C C . SER A 1 89 ? -13.517 -1.105 -2.068 1.00 93.75 89 SER A C 1
ATOM 650 O O . SER A 1 89 ? -12.994 -0.155 -2.645 1.00 93.75 89 SER A O 1
ATOM 652 N N . ASN A 1 90 ? -14.177 -0.979 -0.913 1.00 94.94 90 ASN A N 1
ATOM 653 C CA . ASN A 1 90 ? -14.372 0.287 -0.207 1.00 94.94 90 ASN A CA 1
ATOM 654 C C . ASN A 1 90 ? -13.306 0.533 0.875 1.00 94.94 90 ASN A C 1
ATOM 656 O O . ASN A 1 90 ? -13.171 1.642 1.382 1.00 94.94 90 ASN A O 1
ATOM 660 N N . THR A 1 91 ? -12.556 -0.496 1.260 1.00 97.88 91 THR A N 1
ATOM 661 C CA . THR A 1 91 ? -11.511 -0.403 2.281 1.00 97.88 91 THR A CA 1
ATOM 662 C C . THR A 1 91 ? -10.360 0.484 1.806 1.00 97.88 91 THR A C 1
ATOM 664 O O . THR A 1 91 ? -9.897 0.348 0.669 1.00 97.88 91 THR A O 1
ATOM 667 N N . ALA A 1 92 ? -9.859 1.352 2.689 1.00 97.69 92 ALA A N 1
ATOM 668 C CA . ALA A 1 92 ? -8.891 2.383 2.338 1.00 97.69 92 ALA A CA 1
ATOM 669 C C . ALA A 1 92 ? -7.592 1.843 1.710 1.00 97.69 92 ALA A C 1
ATOM 671 O O . ALA A 1 92 ? -6.945 0.956 2.277 1.00 97.69 92 ALA A O 1
ATOM 672 N N . LYS A 1 93 ? -7.200 2.379 0.546 1.00 98.19 93 LYS A N 1
ATOM 673 C CA . LYS A 1 93 ? -5.943 2.068 -0.171 1.00 98.19 93 LYS A CA 1
ATOM 674 C C . LYS A 1 93 ? -5.361 3.285 -0.865 1.00 98.19 93 LYS A C 1
ATOM 676 O O . LYS A 1 93 ? -6.091 4.164 -1.304 1.00 98.19 93 LYS A O 1
ATOM 681 N N . PHE A 1 94 ? -4.052 3.246 -1.060 1.00 98.19 94 PHE A N 1
ATOM 682 C CA . PHE A 1 94 ? -3.385 3.876 -2.185 1.00 98.19 94 PHE A CA 1
ATOM 683 C C . PHE A 1 94 ? -3.099 2.786 -3.231 1.00 98.19 94 PHE A C 1
ATOM 685 O O . PHE A 1 94 ? -2.389 1.822 -2.946 1.00 98.19 94 PHE A O 1
ATOM 692 N N . GLU A 1 95 ? -3.704 2.894 -4.414 1.00 98.44 95 GLU A N 1
ATOM 693 C CA . GLU A 1 95 ? -3.469 1.983 -5.543 1.00 98.44 95 GLU A CA 1
ATOM 694 C C . GLU A 1 95 ? -2.687 2.721 -6.625 1.00 98.44 95 GLU A C 1
ATOM 696 O O . GLU A 1 95 ? -3.059 3.822 -7.028 1.00 98.44 95 GLU A O 1
ATOM 701 N N . THR A 1 96 ? -1.603 2.112 -7.095 1.00 98.62 96 THR A N 1
ATOM 702 C CA . THR A 1 96 ? -0.753 2.686 -8.136 1.00 98.62 96 THR A CA 1
ATOM 703 C C . THR A 1 96 ? -0.217 1.607 -9.072 1.00 98.62 96 THR A C 1
ATOM 705 O O . THR A 1 96 ? -0.419 0.407 -8.868 1.00 98.62 96 THR A O 1
ATOM 708 N N . SER A 1 97 ? 0.445 2.031 -10.141 1.00 98.19 97 SER A N 1
ATOM 709 C CA . SER A 1 97 ? 1.120 1.153 -11.089 1.00 98.19 97 SER A CA 1
ATOM 710 C C . SER A 1 97 ? 2.500 1.716 -11.382 1.00 98.19 97 SER A C 1
ATOM 712 O O . SER A 1 97 ? 2.623 2.878 -11.759 1.00 98.19 97 SER A O 1
ATOM 714 N N . ILE A 1 98 ? 3.523 0.891 -11.186 1.00 97.56 98 ILE A N 1
ATOM 715 C CA . ILE A 1 98 ? 4.927 1.271 -11.323 1.00 97.56 98 ILE A CA 1
ATOM 716 C C . ILE A 1 98 ? 5.504 0.472 -12.486 1.00 97.56 98 ILE A C 1
ATOM 718 O O . ILE A 1 98 ? 5.357 -0.749 -12.533 1.00 97.56 98 ILE A O 1
ATOM 722 N N . ASN A 1 99 ? 6.136 1.158 -13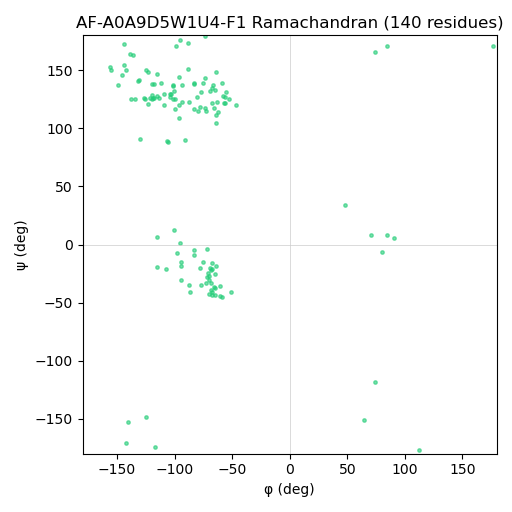.433 1.00 96.44 99 ASN A N 1
ATOM 723 C CA . ASN A 1 99 ? 6.835 0.505 -14.532 1.00 96.44 99 ASN A CA 1
ATOM 724 C C . ASN A 1 99 ? 8.226 0.096 -14.045 1.00 96.44 99 ASN A C 1
ATOM 726 O O . ASN A 1 99 ? 9.015 0.965 -13.680 1.00 96.44 99 ASN A O 1
ATOM 730 N N . ILE A 1 100 ? 8.506 -1.208 -14.021 1.00 95.50 100 ILE A N 1
ATOM 731 C CA . ILE A 1 100 ? 9.800 -1.757 -13.596 1.00 95.50 100 ILE A CA 1
ATOM 732 C C . ILE A 1 100 ? 10.317 -2.779 -14.610 1.00 95.50 100 ILE A C 1
ATOM 734 O O . ILE A 1 100 ? 9.550 -3.565 -15.165 1.00 95.50 100 ILE A O 1
ATOM 738 N N . GLU A 1 101 ? 11.621 -2.751 -14.859 1.00 94.81 101 GLU A N 1
ATOM 739 C CA . GLU A 1 101 ? 12.310 -3.623 -15.823 1.00 94.81 101 GLU A CA 1
ATOM 740 C C . GLU A 1 101 ? 12.887 -4.876 -15.157 1.00 94.81 101 GLU A C 1
ATOM 742 O O . GLU A 1 101 ? 12.914 -5.956 -15.744 1.00 94.81 101 GLU A O 1
ATOM 747 N N . GLU A 1 102 ? 13.276 -4.754 -13.892 1.00 94.44 102 GLU A N 1
ATOM 748 C CA . GLU A 1 102 ? 13.885 -5.810 -13.094 1.00 94.44 102 GLU A CA 1
ATOM 749 C C . GLU A 1 102 ? 13.275 -5.846 -11.683 1.00 94.44 102 GLU A C 1
ATOM 751 O O . GLU A 1 102 ? 12.604 -4.889 -11.269 1.00 94.44 102 GLU A O 1
ATOM 756 N N . PRO A 1 103 ? 13.455 -6.944 -10.922 1.00 97.06 103 PRO A N 1
ATOM 757 C CA . PRO A 1 103 ? 13.117 -6.970 -9.505 1.00 97.06 103 PRO A CA 1
ATOM 758 C C . PRO A 1 103 ? 13.662 -5.728 -8.804 1.00 97.06 103 PRO A C 1
ATOM 760 O O . PRO A 1 103 ? 14.864 -5.488 -8.804 1.00 97.06 103 PRO A O 1
ATOM 763 N N . THR A 1 104 ? 12.771 -4.934 -8.217 1.00 97.56 104 THR A N 1
ATOM 764 C CA . THR A 1 104 ? 13.124 -3.646 -7.615 1.00 97.56 104 THR A CA 1
ATOM 765 C C . THR A 1 104 ? 12.795 -3.682 -6.129 1.00 97.56 104 THR A C 1
ATOM 767 O O . THR A 1 104 ? 11.666 -3.999 -5.742 1.00 97.56 104 THR A O 1
ATOM 770 N N . LEU A 1 105 ? 13.777 -3.369 -5.282 1.00 98.62 105 LEU A N 1
ATOM 771 C CA . LEU A 1 105 ? 13.556 -3.207 -3.848 1.00 98.62 105 LEU A CA 1
ATOM 772 C C . LEU A 1 105 ? 12.912 -1.844 -3.600 1.00 98.62 105 LEU A C 1
ATOM 774 O O . LEU A 1 105 ? 13.502 -0.807 -3.901 1.00 98.62 105 LEU A O 1
ATOM 778 N N . LEU A 1 106 ? 11.705 -1.861 -3.047 1.00 98.69 106 LEU A N 1
ATOM 779 C CA . LEU A 1 106 ? 10.938 -0.667 -2.740 1.00 98.69 106 LEU A CA 1
ATOM 780 C C . LEU A 1 106 ? 11.025 -0.338 -1.259 1.00 98.69 106 LEU A C 1
ATOM 782 O O . LEU A 1 106 ? 10.830 -1.218 -0.423 1.00 98.69 106 LEU A O 1
ATOM 786 N N . THR A 1 107 ? 11.210 0.940 -0.941 1.00 98.75 107 THR A N 1
ATOM 787 C CA . THR A 1 107 ? 10.895 1.494 0.379 1.00 98.75 107 THR A CA 1
ATOM 788 C C . THR A 1 107 ? 9.511 2.125 0.318 1.00 98.75 107 THR A C 1
ATOM 790 O O . THR A 1 107 ? 9.283 3.049 -0.463 1.00 98.75 107 THR A O 1
ATOM 793 N N . ILE A 1 108 ? 8.585 1.634 1.138 1.00 98.69 108 ILE A N 1
ATOM 794 C CA . ILE A 1 108 ? 7.221 2.156 1.237 1.00 98.69 108 ILE A CA 1
ATOM 795 C C . ILE A 1 108 ? 7.091 2.858 2.579 1.00 98.69 108 ILE A C 1
ATOM 797 O O . ILE A 1 108 ? 7.278 2.241 3.625 1.00 98.69 108 ILE A O 1
ATOM 801 N N . GLU A 1 109 ? 6.774 4.144 2.540 1.00 98.00 109 GLU A N 1
ATOM 802 C CA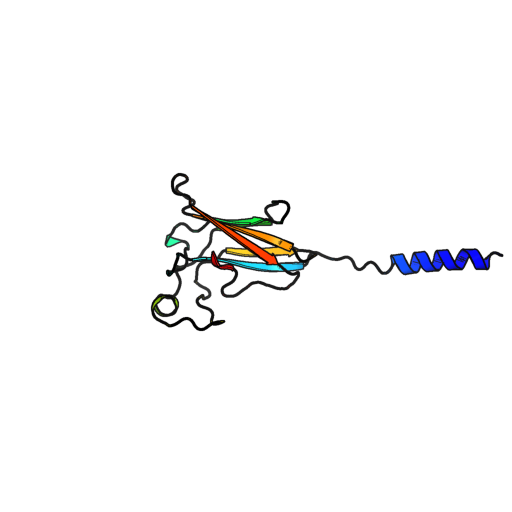 . GLU A 1 109 ? 6.590 4.999 3.705 1.00 98.00 109 GLU A CA 1
ATOM 803 C C . GLU A 1 109 ? 5.117 5.392 3.825 1.00 98.00 109 GLU A C 1
ATOM 805 O O . GLU A 1 109 ? 4.483 5.715 2.821 1.00 98.00 109 GLU A O 1
ATOM 810 N N . ALA A 1 110 ? 4.588 5.393 5.046 1.00 96.19 110 ALA A N 1
ATOM 811 C CA . ALA A 1 110 ? 3.267 5.904 5.387 1.00 96.19 110 ALA A CA 1
ATOM 812 C C . ALA A 1 110 ? 3.404 7.011 6.437 1.00 96.19 110 ALA A C 1
ATOM 814 O O . ALA A 1 110 ? 4.021 6.802 7.482 1.00 96.19 110 ALA A O 1
ATOM 815 N N . GLU A 1 111 ? 2.830 8.181 6.161 1.00 94.31 111 GLU A N 1
ATOM 816 C CA . GLU A 1 111 ? 2.905 9.369 7.012 1.00 94.31 111 GLU A CA 1
ATOM 817 C C . GLU A 1 111 ? 1.499 9.862 7.390 1.00 94.31 111 GLU A C 1
ATOM 819 O O . GLU A 1 111 ? 0.689 10.190 6.516 1.00 94.31 111 GLU A O 1
ATOM 824 N N . ALA A 1 112 ? 1.198 9.916 8.695 1.00 90.44 112 ALA A N 1
ATOM 825 C CA . ALA A 1 112 ? -0.101 10.363 9.205 1.00 90.44 112 ALA A CA 1
ATOM 826 C C . ALA A 1 112 ? -0.045 10.902 10.657 1.00 90.44 112 ALA A C 1
ATOM 828 O O . ALA A 1 112 ? 0.799 10.450 11.429 1.00 90.44 112 ALA A O 1
ATOM 829 N N . PRO A 1 113 ? -0.957 11.816 11.059 1.00 84.62 113 PRO A N 1
ATOM 830 C CA . PRO A 1 113 ? -1.861 12.562 10.186 1.00 84.62 113 PRO A CA 1
ATOM 831 C C . PRO A 1 113 ? -1.061 13.538 9.312 1.00 84.62 113 PRO A C 1
ATOM 833 O O . PRO A 1 113 ? -0.167 14.234 9.787 1.00 84.62 113 PRO A O 1
ATOM 836 N N . TYR A 1 114 ? -1.370 13.593 8.016 1.00 72.31 114 TYR A N 1
ATOM 837 C CA . TYR A 1 114 ? -0.635 14.463 7.093 1.00 72.31 114 TYR A CA 1
ATOM 838 C C . TYR A 1 114 ? -0.929 15.955 7.329 1.00 72.31 114 TYR A C 1
ATOM 840 O O . TYR A 1 114 ? -0.084 16.804 7.069 1.00 72.31 114 TYR A O 1
ATOM 848 N N . SER A 1 115 ? -2.113 16.274 7.856 1.00 73.94 115 SER A N 1
ATOM 849 C CA . SER A 1 115 ? -2.589 17.645 8.067 1.00 73.94 115 SER A CA 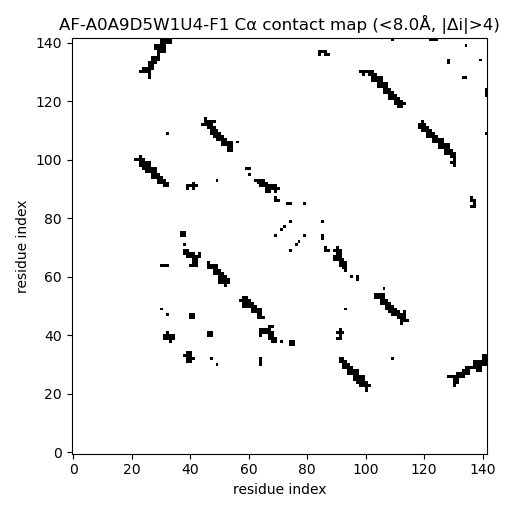1
ATOM 850 C C . SER A 1 115 ? -1.958 18.371 9.261 1.00 73.94 115 SER A C 1
ATOM 852 O O . SER A 1 115 ? -2.099 19.589 9.353 1.00 73.94 115 SER A O 1
ATOM 854 N N . ILE A 1 116 ? -1.285 17.661 10.176 1.00 79.44 116 ILE A N 1
ATOM 855 C CA . ILE A 1 116 ? -0.713 18.235 11.403 1.00 79.44 116 ILE A CA 1
ATOM 856 C C . ILE A 1 116 ? 0.7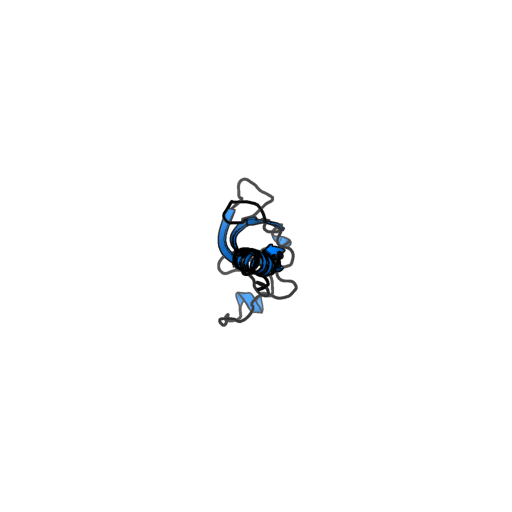45 17.792 11.534 1.00 79.44 116 ILE A C 1
ATOM 858 O O . ILE A 1 116 ? 1.047 16.757 12.137 1.00 79.44 116 ILE A O 1
ATOM 862 N N . GLU A 1 117 ? 1.649 18.606 10.988 1.00 79.06 117 GLU A N 1
ATOM 863 C CA . GLU A 1 117 ? 3.092 18.332 10.925 1.00 79.06 117 GLU A CA 1
ATOM 864 C C . GLU A 1 117 ? 3.695 17.952 12.287 1.00 79.06 117 GLU A C 1
ATOM 866 O O . GLU A 1 117 ? 4.464 17.000 12.372 1.00 79.06 117 GLU A O 1
ATOM 871 N N . GLN A 1 118 ? 3.298 18.622 13.375 1.00 81.44 118 GLN A N 1
ATOM 872 C CA . GLN A 1 118 ? 3.849 18.373 14.716 1.00 81.44 118 GLN A CA 1
ATOM 873 C C . GLN A 1 118 ? 3.483 17.000 15.304 1.00 81.44 118 GLN A C 1
ATOM 875 O O . GLN A 1 118 ? 4.098 16.575 16.278 1.00 81.44 118 GLN A O 1
ATOM 880 N N . SER A 1 119 ? 2.481 16.318 14.747 1.00 82.19 119 SER A N 1
ATOM 881 C CA . SER A 1 119 ? 2.025 14.997 15.206 1.00 82.19 119 SER A CA 1
ATOM 882 C C . SER A 1 119 ? 2.244 13.895 14.172 1.00 82.19 119 SER A C 1
ATOM 884 O O . SER A 1 119 ? 1.782 12.773 14.368 1.00 82.19 119 SER A O 1
ATOM 886 N N . LYS A 1 120 ? 2.928 14.211 13.065 1.00 86.88 120 LYS A N 1
ATOM 887 C CA . LYS A 1 120 ? 3.137 13.284 11.959 1.00 86.88 120 LYS A CA 1
ATOM 888 C C . LYS A 1 120 ? 4.019 12.124 12.413 1.00 86.88 120 LYS A C 1
ATOM 890 O O . LYS A 1 120 ? 5.183 12.299 12.767 1.00 86.88 120 LYS A O 1
ATOM 895 N N . ILE A 1 121 ? 3.454 10.927 12.366 1.00 88.50 121 ILE A N 1
ATOM 896 C CA . ILE A 1 121 ? 4.170 9.670 12.555 1.00 88.50 121 ILE A CA 1
ATOM 897 C C . ILE A 1 121 ? 4.514 9.122 11.177 1.00 88.50 121 ILE A C 1
ATOM 899 O O . ILE A 1 121 ? 3.731 9.245 10.233 1.00 88.50 121 ILE A O 1
ATOM 903 N N . LYS A 1 122 ? 5.689 8.501 11.083 1.00 92.81 122 LYS A N 1
ATOM 904 C CA . LYS A 1 122 ? 6.168 7.823 9.888 1.00 92.81 122 LYS A CA 1
ATOM 905 C C . LYS A 1 122 ? 6.403 6.349 10.179 1.00 92.81 122 LYS A C 1
ATOM 907 O O . LYS A 1 122 ? 7.112 6.008 11.123 1.00 92.81 122 LYS A O 1
ATOM 912 N N . LEU A 1 123 ? 5.839 5.496 9.338 1.00 94.50 123 LEU A N 1
ATOM 913 C CA . LEU A 1 123 ? 6.103 4.062 9.290 1.00 94.50 123 LEU A CA 1
ATOM 914 C C . LEU A 1 123 ? 6.753 3.742 7.951 1.00 94.50 123 LEU A C 1
ATOM 916 O O . LEU A 1 123 ? 6.445 4.381 6.943 1.00 94.50 123 LEU A O 1
ATOM 920 N N . SER A 1 124 ? 7.651 2.765 7.925 1.00 97.06 124 SER A N 1
ATOM 921 C CA . SER A 1 124 ? 8.238 2.298 6.677 1.00 97.06 124 SER A CA 1
ATOM 922 C C . SER A 1 124 ? 8.437 0.791 6.669 1.00 97.06 124 SER A C 1
ATOM 924 O O . SER A 1 124 ? 8.657 0.161 7.701 1.00 97.06 124 SER A O 1
ATOM 926 N N . THR A 1 125 ? 8.358 0.218 5.474 1.00 98.19 125 THR A N 1
ATOM 927 C CA . THR A 1 125 ? 8.718 -1.172 5.204 1.00 98.19 125 THR A CA 1
ATOM 928 C C . THR A 1 125 ? 9.465 -1.261 3.883 1.00 98.19 125 THR A C 1
ATOM 930 O O . THR A 1 125 ? 9.425 -0.333 3.071 1.00 98.19 125 THR A O 1
ATOM 933 N N . GLN A 1 126 ? 10.144 -2.382 3.668 1.00 98.38 126 GLN A N 1
ATOM 934 C CA . GLN A 1 126 ? 10.790 -2.686 2.401 1.00 98.38 126 GLN A CA 1
ATOM 935 C C . GLN A 1 126 ? 10.221 -3.966 1.806 1.00 98.38 126 GLN A C 1
ATOM 937 O O . GLN A 1 126 ? 9.992 -4.946 2.515 1.00 98.38 126 GLN A O 1
ATOM 942 N N . VAL A 1 127 ? 9.992 -3.955 0.496 1.00 98.19 127 VAL A N 1
ATOM 943 C CA . VAL A 1 127 ? 9.435 -5.098 -0.228 1.00 98.19 127 VAL A CA 1
ATOM 944 C C . VAL A 1 127 ? 10.017 -5.181 -1.631 1.00 98.19 127 VAL A C 1
ATOM 946 O O . VAL A 1 127 ? 10.289 -4.165 -2.262 1.00 98.19 127 VAL A O 1
ATOM 949 N N . TRP A 1 128 ? 10.191 -6.400 -2.133 1.00 98.31 128 TRP A N 1
ATOM 950 C CA . TRP A 1 128 ? 10.526 -6.623 -3.534 1.00 98.31 128 TRP A CA 1
ATOM 951 C C . TRP A 1 128 ? 9.274 -6.538 -4.402 1.00 98.31 128 TRP A C 1
ATOM 953 O O . TRP A 1 128 ? 8.306 -7.261 -4.164 1.00 98.31 128 TRP A O 1
ATOM 963 N N . LEU A 1 129 ? 9.323 -5.702 -5.437 1.00 98.25 129 LEU A N 1
ATOM 964 C CA . LEU A 1 129 ? 8.356 -5.718 -6.527 1.00 98.25 129 LEU A CA 1
ATOM 965 C C . LEU A 1 129 ? 8.985 -6.433 -7.724 1.00 98.25 129 LEU A C 1
ATOM 967 O O . LEU A 1 129 ? 10.080 -6.076 -8.156 1.00 98.25 129 LEU A O 1
ATOM 971 N N . LEU A 1 130 ? 8.313 -7.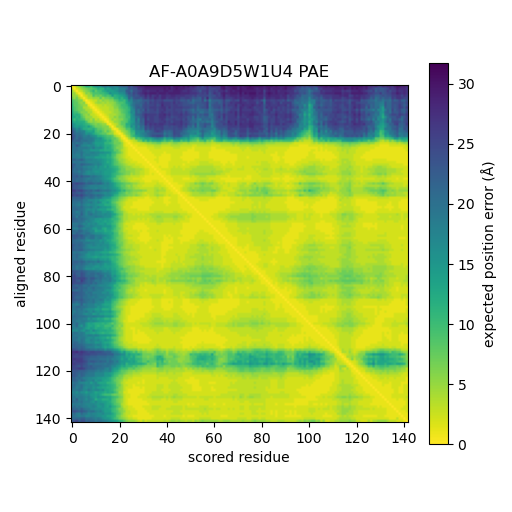464 -8.235 1.00 97.81 130 LEU A N 1
ATOM 972 C CA . LEU A 1 130 ? 8.786 -8.229 -9.390 1.00 97.81 130 LEU A CA 1
ATOM 973 C C . LEU A 1 130 ? 8.017 -7.785 -10.646 1.00 97.81 130 LEU A C 1
ATOM 975 O O . LEU A 1 130 ? 6.793 -7.659 -10.562 1.00 97.81 130 LEU A O 1
ATOM 979 N N . PRO A 1 131 ? 8.679 -7.594 -11.804 1.00 96.94 131 PRO A N 1
ATOM 980 C CA . PRO A 1 131 ? 8.013 -7.164 -13.032 1.00 96.94 131 PRO A CA 1
ATOM 981 C C . PRO A 1 131 ? 6.820 -8.054 -13.405 1.00 96.94 131 PRO A C 1
ATOM 983 O O . PRO A 1 131 ? 6.937 -9.279 -13.491 1.00 96.94 131 PRO A O 1
ATOM 986 N N . GLY A 1 132 ? 5.649 -7.439 -13.589 1.00 96.25 132 GLY A N 1
ATOM 987 C CA . GLY A 1 132 ? 4.399 -8.118 -13.947 1.00 96.25 132 GLY A CA 1
ATOM 988 C C . GLY A 1 132 ? 3.788 -8.980 -12.834 1.00 96.25 132 GLY A C 1
ATOM 989 O O . GLY A 1 132 ? 2.846 -9.735 -13.088 1.00 96.25 132 GLY A O 1
ATOM 990 N N . LYS A 1 133 ? 4.315 -8.915 -11.604 1.00 97.69 133 LYS A N 1
ATOM 991 C CA . LYS A 1 133 ? 3.742 -9.579 -10.425 1.00 97.69 133 LYS A CA 1
ATOM 992 C C . LYS A 1 133 ? 3.073 -8.553 -9.525 1.00 97.69 133 LYS A C 1
ATOM 994 O O . LYS A 1 133 ? 3.674 -8.021 -8.594 1.00 97.69 133 LYS A O 1
ATOM 999 N N . ASP A 1 134 ? 1.806 -8.313 -9.820 1.00 98.25 134 ASP A N 1
ATOM 1000 C CA . ASP A 1 134 ? 0.971 -7.392 -9.067 1.00 98.25 134 ASP A CA 1
ATOM 1001 C C . ASP A 1 134 ? 0.856 -7.780 -7.585 1.00 98.25 134 ASP A C 1
ATOM 1003 O O . ASP A 1 134 ? 0.637 -8.943 -7.234 1.00 98.25 134 ASP A O 1
ATOM 1007 N N . ILE A 1 135 ? 0.918 -6.775 -6.712 1.00 97.94 135 ILE A N 1
ATOM 1008 C CA . ILE A 1 135 ? 0.619 -6.893 -5.283 1.00 97.94 135 ILE A CA 1
ATOM 1009 C C . ILE A 1 135 ? -0.737 -6.219 -5.038 1.00 97.94 135 ILE A C 1
ATOM 1011 O O . ILE A 1 135 ? -0.829 -5.015 -4.791 1.00 97.94 135 ILE A O 1
ATOM 1015 N N . VAL A 1 136 ? -1.809 -7.007 -5.161 1.00 97.06 136 VAL A N 1
ATOM 1016 C CA . VAL A 1 136 ? -3.219 -6.569 -5.084 1.00 97.06 136 VAL A CA 1
ATOM 1017 C C . VAL A 1 136 ? -3.963 -7.212 -3.899 1.00 97.06 136 VAL A C 1
ATOM 1019 O O . VAL A 1 136 ? -3.364 -7.877 -3.055 1.00 97.06 136 VAL A O 1
ATOM 1022 N N . GLY A 1 137 ? -5.279 -6.991 -3.794 1.00 95.81 137 GLY A N 1
ATOM 1023 C CA . GLY A 1 137 ? -6.096 -7.462 -2.670 1.00 95.81 137 GLY A CA 1
ATOM 1024 C C . GLY A 1 137 ? -5.850 -6.639 -1.403 1.00 95.81 137 GLY A C 1
ATOM 1025 O O . GLY A 1 137 ? -6.088 -5.425 -1.388 1.00 95.81 137 GLY A O 1
ATOM 1026 N N . ASP A 1 138 ? -5.362 -7.297 -0.349 1.00 96.12 138 ASP A N 1
ATOM 1027 C CA . ASP A 1 138 ? -4.947 -6.620 0.887 1.00 96.12 138 ASP A CA 1
ATOM 1028 C C . ASP A 1 138 ? -3.656 -5.808 0.685 1.00 96.12 138 ASP A C 1
ATOM 1030 O O . ASP A 1 138 ? -3.469 -4.799 1.362 1.00 96.12 138 ASP A O 1
ATOM 1034 N N . GLY A 1 139 ? -2.830 -6.175 -0.302 1.00 97.25 139 GLY A N 1
ATOM 1035 C CA . GLY A 1 139 ? -1.622 -5.439 -0.662 1.00 97.25 139 GLY A CA 1
ATOM 1036 C C . GLY A 1 139 ? -0.562 -5.419 0.446 1.00 97.25 139 GLY A C 1
ATOM 1037 O O . GLY A 1 139 ? -0.471 -6.339 1.259 1.00 97.25 139 GLY A O 1
ATOM 1038 N N . ILE A 1 140 ? 0.244 -4.357 0.476 1.00 98.00 140 ILE A N 1
ATOM 1039 C CA . ILE A 1 140 ? 1.177 -4.078 1.574 1.00 98.00 140 ILE A CA 1
ATOM 1040 C C . ILE A 1 140 ? 0.451 -3.271 2.646 1.00 98.00 140 ILE A C 1
ATOM 1042 O O . ILE A 1 140 ? -0.062 -2.189 2.366 1.00 98.00 140 ILE A O 1
ATOM 1046 N N . MET A 1 141 ? 0.425 -3.786 3.874 1.00 96.00 141 MET A N 1
ATOM 1047 C CA . MET A 1 141 ? -0.155 -3.101 5.029 1.00 96.00 141 MET A CA 1
ATOM 1048 C C . MET A 1 141 ? 0.948 -2.537 5.927 1.00 96.00 141 MET A C 1
ATOM 1050 O O . MET A 1 141 ? 1.870 -3.269 6.292 1.00 96.00 141 MET A O 1
ATOM 1054 N N . LEU A 1 142 ? 0.826 -1.253 6.263 1.00 93.44 142 LEU A N 1
ATOM 1055 C CA . LEU A 1 142 ? 1.673 -0.498 7.193 1.00 93.44 142 LEU A CA 1
ATOM 1056 C C . LEU A 1 142 ? 0.892 -0.111 8.446 1.00 93.44 142 LEU A C 1
ATOM 1058 O O . LEU A 1 142 ? -0.300 0.248 8.286 1.00 93.44 142 LEU A O 1
#

Secondary structure (DSSP, 8-state):
-THHHHHHHHHHHHHHTT----PPEEEEEEEE-B-TTS-B--GGGT--EEEEE-TT--EEEEEE-BSB---HIIIIIS---TT-----TTB-BEEEEEEESS-EEEEEEEEE-TT-GGG-EEEEEEEEEPTT--EEEEEEE-

Mean predicted aligned error: 7.64 Å

pLDDT: mean 89.36, std 13.28, range [49.06, 98.75]

Nearest PDB structures (foldseek):
  7tj9-assembly1_B  TM=2.524E-01  e=7.654E-01  Homo sapiens
  7x8f-assembly2_C  TM=2.701E-01  e=1.497E+00  Homo sapiens
  9ard-assembly1_B  TM=3.229E-01  e=8.955E+00  Escherichia coli
  8w0f-assembly1_D  TM=1.906E-01  e=2.476E+00  Homo sapiens
  8s09-assembly1_D  TM=2.143E-01  e=7.573E+00  Homo sapiens

Radius of gyration: 22.45 Å; Cα contacts (8 Å, |Δi|>4): 295; chains: 1; bounding box: 60×35×63 Å